Protein AF-A0A7L4NVI5-F1 (afdb_monomer_lite)

Structure (mmCIF, N/CA/C/O backbone):
data_AF-A0A7L4NVI5-F1
#
_entry.id   AF-A0A7L4NVI5-F1
#
loop_
_atom_site.group_PDB
_atom_site.id
_atom_site.type_symbol
_atom_site.label_atom_id
_atom_site.label_alt_id
_atom_site.label_comp_id
_atom_site.label_asym_id
_atom_site.label_entity_id
_atom_site.label_seq_id
_atom_site.pdbx_PDB_ins_code
_atom_site.Cartn_x
_atom_site.Cartn_y
_atom_site.Cartn_z
_atom_site.occupancy
_atom_site.B_iso_or_equiv
_atom_site.auth_seq_id
_atom_site.auth_comp_id
_atom_site.auth_asym_id
_atom_site.auth_atom_id
_atom_site.pdbx_PDB_model_num
ATOM 1 N N . MET A 1 1 ? -6.862 13.539 7.210 1.00 56.50 1 MET A N 1
ATOM 2 C CA . MET A 1 1 ? -7.710 12.681 6.342 1.00 56.50 1 MET A CA 1
ATOM 3 C C . MET A 1 1 ? -7.306 12.900 4.900 1.00 56.50 1 MET A C 1
ATOM 5 O O . MET A 1 1 ? -7.292 14.039 4.446 1.00 56.50 1 MET A O 1
ATOM 9 N N . VAL A 1 2 ? -6.971 11.821 4.200 1.00 61.34 2 VAL A N 1
ATOM 10 C CA . VAL A 1 2 ? -6.674 11.854 2.767 1.00 61.34 2 VAL A CA 1
ATOM 11 C C . VAL A 1 2 ? -7.973 12.204 2.020 1.00 61.34 2 VAL A C 1
ATOM 13 O O . VAL A 1 2 ? -9.015 11.624 2.316 1.00 61.34 2 VAL A O 1
ATOM 16 N N . GLY A 1 3 ? -7.955 13.210 1.137 1.00 66.94 3 GLY A N 1
ATOM 17 C CA . GLY A 1 3 ? -9.150 13.647 0.392 1.00 66.94 3 GLY A CA 1
ATOM 18 C C . GLY A 1 3 ? -9.696 12.571 -0.560 1.00 66.94 3 GLY A C 1
ATOM 19 O O . GLY A 1 3 ? -9.068 11.533 -0.734 1.00 66.94 3 GLY A O 1
ATOM 20 N N . GLU A 1 4 ? -10.831 12.830 -1.221 1.00 65.00 4 GLU A N 1
ATOM 21 C CA . GLU A 1 4 ? -11.518 11.861 -2.108 1.00 65.00 4 GLU A CA 1
ATOM 22 C C . GLU A 1 4 ? -10.635 11.289 -3.238 1.00 65.00 4 GLU A C 1
ATOM 24 O O . GLU A 1 4 ? -10.883 10.184 -3.712 1.00 65.00 4 GLU A O 1
ATOM 29 N N . GLU A 1 5 ? -9.586 12.012 -3.641 1.00 75.06 5 GLU A N 1
ATOM 30 C CA . GLU A 1 5 ? -8.602 11.587 -4.650 1.00 75.06 5 GLU A CA 1
ATOM 31 C C . GLU A 1 5 ? -7.211 11.279 -4.074 1.00 75.06 5 GLU A C 1
ATOM 33 O O . GLU A 1 5 ? -6.259 11.054 -4.822 1.00 75.06 5 GLU A O 1
ATOM 38 N N . GLY A 1 6 ? -7.033 11.341 -2.757 1.00 86.62 6 GLY A N 1
ATOM 39 C CA . GLY A 1 6 ? -5.709 11.160 -2.182 1.00 86.62 6 GLY A CA 1
ATOM 40 C C . GLY A 1 6 ? -5.332 9.683 -2.014 1.00 86.62 6 GLY A C 1
ATOM 41 O O . GLY A 1 6 ? -6.171 8.785 -2.063 1.00 86.62 6 GLY A O 1
ATOM 42 N N . ALA A 1 7 ? -4.044 9.436 -1.783 1.00 92.81 7 ALA A N 1
ATOM 43 C CA . ALA A 1 7 ? -3.492 8.104 -1.565 1.00 92.81 7 ALA A CA 1
ATOM 44 C C . ALA A 1 7 ? -2.700 8.045 -0.255 1.00 92.81 7 ALA A C 1
ATOM 46 O O . ALA A 1 7 ? -2.104 9.040 0.162 1.00 92.81 7 ALA A O 1
ATOM 47 N N . PHE A 1 8 ? -2.648 6.859 0.354 1.00 94.44 8 PHE A N 1
ATOM 48 C CA . PHE A 1 8 ? -1.653 6.575 1.382 1.00 94.44 8 PHE A CA 1
ATOM 49 C C . PHE A 1 8 ? -0.290 6.369 0.724 1.00 94.44 8 PHE A C 1
ATOM 51 O O . PHE A 1 8 ? -0.185 5.675 -0.290 1.00 94.44 8 PHE A O 1
ATOM 58 N N . VAL A 1 9 ? 0.756 6.954 1.300 1.00 94.38 9 VAL A N 1
ATOM 59 C CA . VAL A 1 9 ? 2.110 6.882 0.747 1.00 94.38 9 VAL A CA 1
ATOM 60 C C . VAL A 1 9 ? 2.975 6.011 1.647 1.00 94.38 9 VAL A C 1
ATOM 62 O O . VAL A 1 9 ? 3.286 6.385 2.777 1.00 94.38 9 VAL A O 1
ATOM 65 N N . LEU A 1 10 ? 3.370 4.847 1.132 1.00 95.19 10 LEU A N 1
ATOM 66 C CA . LEU A 1 10 ? 4.293 3.930 1.799 1.00 95.19 10 LEU A CA 1
ATOM 67 C C . LEU A 1 10 ? 5.716 4.190 1.294 1.00 95.19 10 LEU A C 1
ATOM 69 O O . LEU A 1 10 ? 5.991 4.041 0.102 1.00 95.19 10 LEU A O 1
ATOM 73 N N . GLY A 1 11 ? 6.608 4.607 2.192 1.00 95.06 11 GLY A N 1
ATOM 74 C CA . GLY A 1 11 ? 8.041 4.678 1.933 1.00 95.06 11 GLY A CA 1
ATOM 75 C C . GLY A 1 11 ? 8.711 3.309 2.064 1.00 95.06 11 GLY A C 1
ATOM 76 O O . GLY A 1 11 ? 8.067 2.296 2.326 1.00 95.06 11 GLY A O 1
ATOM 77 N N . TRP A 1 12 ? 10.032 3.282 1.880 1.00 94.50 12 TRP A N 1
ATOM 78 C CA . TRP A 1 12 ? 10.816 2.050 2.019 1.00 94.50 12 TRP A CA 1
ATOM 79 C C . TRP A 1 12 ? 10.889 1.552 3.465 1.00 94.50 12 TRP A C 1
ATOM 81 O O . TRP A 1 12 ? 10.777 0.350 3.696 1.00 94.50 12 TRP A O 1
ATOM 91 N N . ASP A 1 13 ? 11.060 2.468 4.419 1.00 94.19 13 ASP A N 1
ATOM 92 C CA . ASP A 1 13 ? 11.252 2.136 5.836 1.00 94.19 13 ASP A CA 1
ATOM 93 C C . ASP A 1 13 ? 10.017 2.445 6.699 1.00 94.19 13 ASP A C 1
ATOM 95 O O . ASP A 1 13 ? 9.782 1.776 7.711 1.00 94.19 13 ASP A O 1
ATOM 99 N N . GLU A 1 14 ? 9.213 3.428 6.284 1.00 93.62 14 GLU A N 1
ATOM 100 C CA . GLU A 1 14 ? 8.080 3.968 7.039 1.00 93.62 14 GLU A CA 1
ATOM 101 C C . GLU A 1 14 ? 6.964 4.513 6.136 1.00 93.62 14 GLU A C 1
ATOM 103 O O . GLU A 1 14 ? 7.171 4.818 4.957 1.00 93.62 14 GLU A O 1
ATOM 108 N N . VAL A 1 15 ? 5.764 4.641 6.698 1.00 94.44 15 VAL A N 1
ATOM 109 C CA . VAL A 1 15 ? 4.607 5.269 6.048 1.00 94.44 15 VAL A CA 1
ATOM 110 C C . VAL A 1 15 ? 4.730 6.792 6.145 1.00 94.44 15 VAL A C 1
ATOM 112 O O . VAL A 1 15 ? 4.900 7.329 7.230 1.00 94.44 15 VAL A O 1
ATOM 115 N N . LEU A 1 16 ? 4.597 7.499 5.019 1.00 93.12 16 LEU A N 1
ATOM 116 C CA . LEU A 1 16 ? 4.717 8.964 4.970 1.00 93.12 16 LEU A CA 1
ATOM 117 C C . LEU A 1 16 ? 3.396 9.684 5.289 1.00 93.12 16 LEU A C 1
ATOM 119 O O . LEU A 1 16 ? 3.407 10.819 5.750 1.00 93.12 16 LEU A O 1
ATOM 123 N N . THR A 1 17 ? 2.261 9.028 5.043 1.00 92.44 17 THR A N 1
ATOM 124 C CA . THR A 1 17 ? 0.913 9.467 5.463 1.00 92.44 17 THR A CA 1
ATOM 125 C C . THR A 1 17 ? 0.495 8.701 6.718 1.00 92.44 17 THR A C 1
ATOM 127 O O . THR A 1 17 ? -0.471 7.930 6.707 1.00 92.44 17 THR A O 1
ATOM 130 N N . GLU A 1 18 ? 1.342 8.771 7.742 1.00 90.69 18 GLU A N 1
ATOM 131 C CA . GLU A 1 18 ? 1.250 7.931 8.935 1.00 90.69 18 GLU A CA 1
ATOM 132 C C . GLU A 1 18 ? -0.052 8.160 9.698 1.00 90.69 18 GLU A C 1
ATOM 134 O O . GLU A 1 18 ? -0.786 7.207 9.950 1.00 90.69 18 GLU A O 1
ATOM 139 N N . GLU A 1 19 ? -0.343 9.416 10.038 1.00 87.56 19 GLU A N 1
ATOM 140 C CA . GLU A 1 19 ? -1.520 9.787 10.823 1.00 87.56 19 GLU A CA 1
ATOM 141 C C . GLU A 1 19 ? -2.796 9.301 10.131 1.00 87.56 19 GLU A C 1
ATOM 143 O O . GLU A 1 19 ? -3.645 8.641 10.739 1.00 87.56 19 GLU A O 1
ATOM 148 N N . GLU A 1 20 ? -2.912 9.545 8.824 1.00 90.31 20 GLU A N 1
ATOM 149 C CA . GLU A 1 20 ? -4.102 9.152 8.090 1.00 90.31 20 GLU A CA 1
ATOM 150 C C . GLU A 1 20 ? -4.254 7.638 7.978 1.00 90.31 20 GLU A C 1
ATOM 152 O O . GLU A 1 20 ? -5.378 7.138 8.097 1.00 90.31 20 GLU A O 1
ATOM 157 N N . LEU A 1 21 ? -3.163 6.899 7.752 1.00 92.38 21 LEU A N 1
ATOM 158 C CA . LEU A 1 21 ? -3.231 5.442 7.670 1.00 92.38 21 LEU A CA 1
ATOM 159 C C . LEU A 1 21 ? -3.544 4.828 9.040 1.00 92.38 21 LEU A C 1
ATOM 161 O O . LEU A 1 21 ? -4.389 3.936 9.116 1.00 92.38 21 LEU A O 1
ATOM 165 N N . SER A 1 22 ? -2.922 5.323 10.113 1.00 90.31 22 SER A N 1
ATOM 166 C CA . SER A 1 22 ? -3.166 4.877 11.490 1.00 90.31 22 SER A CA 1
ATOM 167 C C . SER A 1 22 ? -4.634 5.026 11.873 1.00 90.31 22 SER A C 1
ATOM 169 O O . SER A 1 22 ? -5.268 4.047 12.276 1.00 90.31 22 SER A O 1
ATOM 171 N N . VAL A 1 23 ? -5.209 6.216 11.672 1.00 89.94 23 VAL A N 1
ATOM 172 C CA . VAL A 1 23 ? -6.624 6.478 11.977 1.00 89.94 23 VAL A CA 1
ATOM 173 C C . VAL A 1 23 ? -7.536 5.611 11.111 1.00 89.94 23 VAL A C 1
ATOM 175 O O . VAL A 1 23 ? -8.481 5.010 11.621 1.00 89.94 23 VAL A O 1
ATOM 178 N N . THR A 1 24 ? -7.233 5.477 9.818 1.00 92.38 24 THR A N 1
ATOM 179 C CA . THR A 1 24 ? -8.032 4.651 8.900 1.00 92.38 24 THR A CA 1
ATOM 180 C C . THR A 1 24 ? -8.037 3.184 9.326 1.00 92.38 24 THR A C 1
ATOM 182 O O . THR A 1 24 ? -9.101 2.568 9.404 1.00 92.38 24 THR A O 1
ATOM 185 N N . LEU A 1 25 ? -6.870 2.619 9.648 1.00 93.12 25 LEU A N 1
ATOM 186 C CA . LEU A 1 25 ? -6.760 1.236 10.108 1.00 93.12 25 LEU A CA 1
ATOM 187 C C . LEU A 1 25 ? -7.444 1.032 11.461 1.00 93.12 25 LEU A C 1
ATOM 189 O O . LEU A 1 25 ? -8.103 0.007 11.626 1.00 93.12 25 LEU A O 1
ATOM 193 N N . LYS A 1 26 ? -7.313 1.980 12.401 1.00 90.56 26 LYS A N 1
ATOM 194 C CA . LYS A 1 26 ? -7.984 1.948 13.712 1.00 90.56 26 LYS A CA 1
ATOM 195 C C . LYS A 1 26 ? -9.499 1.896 13.527 1.00 90.56 26 LYS A C 1
ATOM 197 O O . LYS A 1 26 ? -10.123 0.928 13.946 1.00 90.56 26 LYS A O 1
ATOM 202 N N . VAL A 1 27 ? -10.064 2.876 12.826 1.00 91.75 27 VAL A N 1
ATOM 203 C CA . VAL A 1 27 ? -11.517 3.031 12.668 1.00 91.75 27 VAL A CA 1
ATOM 204 C C . VAL A 1 27 ? -12.143 1.890 11.865 1.00 91.75 27 VAL A C 1
ATOM 206 O O . VAL A 1 27 ? -13.152 1.332 12.284 1.00 91.75 27 VAL A O 1
ATOM 209 N N . LEU A 1 28 ? -11.553 1.497 10.730 1.00 94.19 28 LEU A N 1
ATOM 210 C CA . LEU A 1 28 ? -12.132 0.451 9.872 1.00 94.19 28 LEU A CA 1
ATOM 211 C C . LEU A 1 28 ? -12.002 -0.965 10.447 1.00 94.19 28 LEU A C 1
ATOM 213 O O . LEU A 1 28 ? -12.640 -1.888 9.943 1.00 94.19 28 LEU A O 1
ATOM 217 N N . SER A 1 29 ? -11.168 -1.145 11.472 1.00 92.50 29 SER A N 1
ATOM 218 C CA . SER A 1 29 ? -10.937 -2.444 12.109 1.00 92.50 29 SER A CA 1
ATOM 219 C C . SER A 1 29 ? -11.692 -2.635 13.426 1.00 92.50 29 SER A C 1
ATOM 221 O O . SER A 1 29 ? -11.606 -3.725 13.994 1.00 92.50 29 SER A O 1
ATOM 223 N N . MET A 1 30 ? -12.388 -1.607 13.919 1.00 93.00 30 MET A N 1
ATOM 224 C CA . MET A 1 30 ? -13.211 -1.672 15.131 1.00 93.00 30 MET A CA 1
ATOM 225 C C . MET A 1 30 ? -14.428 -2.583 14.945 1.00 93.00 30 MET A C 1
ATOM 227 O O . MET A 1 30 ? -14.955 -2.728 13.836 1.00 93.00 30 MET A O 1
ATOM 231 N N . SER A 1 31 ? -14.919 -3.161 16.043 1.00 94.00 31 SER A N 1
ATOM 232 C CA . SER A 1 31 ? -16.280 -3.703 16.062 1.00 94.00 31 SER A CA 1
ATOM 233 C C . SER A 1 31 ? -17.321 -2.584 15.950 1.00 94.00 31 SER A C 1
ATOM 235 O O . SER A 1 31 ? -17.029 -1.401 16.129 1.00 94.00 31 SER A O 1
ATOM 237 N N . GLU A 1 32 ? -18.570 -2.953 15.665 1.00 94.81 32 GLU A N 1
ATOM 238 C CA . GLU A 1 32 ? -19.666 -1.982 15.632 1.00 94.81 32 GLU A CA 1
ATOM 239 C C . GLU A 1 32 ? -19.854 -1.296 16.997 1.00 94.81 32 GLU A C 1
ATOM 241 O O . GLU A 1 32 ? -20.145 -0.102 17.056 1.00 94.81 32 GLU A O 1
ATOM 246 N N . GLU A 1 33 ? -19.677 -2.036 18.092 1.00 94.38 33 GLU A N 1
ATOM 247 C CA . GLU A 1 33 ? -19.750 -1.524 19.462 1.00 94.38 33 GLU A CA 1
ATOM 248 C C . GLU A 1 33 ? -18.590 -0.573 19.771 1.00 94.38 33 GLU A C 1
ATOM 250 O O . GLU A 1 33 ? -18.841 0.551 20.199 1.00 94.38 33 GLU A O 1
ATOM 255 N N . GLU A 1 34 ? -17.348 -0.978 19.478 1.00 91.50 34 GLU A N 1
ATOM 256 C CA . GLU A 1 34 ? -16.157 -0.133 19.659 1.00 91.50 34 GLU A CA 1
ATOM 257 C C . GLU A 1 34 ? -16.278 1.170 18.859 1.00 91.50 34 GLU A C 1
ATOM 259 O O . GLU A 1 34 ? -15.983 2.251 19.366 1.00 91.50 34 GLU A O 1
ATOM 264 N N . PHE A 1 35 ? -16.771 1.093 17.620 1.00 92.12 35 PHE A N 1
ATOM 265 C CA . PHE A 1 35 ? -16.973 2.273 16.788 1.00 92.12 35 PHE A CA 1
ATOM 266 C C . PHE A 1 35 ? -18.082 3.194 17.324 1.00 92.12 35 PHE A C 1
ATOM 268 O O . PHE A 1 35 ? -17.950 4.416 17.247 1.00 92.12 35 PHE A O 1
ATOM 275 N N . LYS A 1 36 ? -19.169 2.643 17.886 1.00 91.94 36 LYS A N 1
ATOM 276 C CA . LYS A 1 36 ? -20.222 3.445 18.539 1.00 91.94 36 LYS A CA 1
ATOM 277 C C . LYS A 1 36 ? -19.677 4.197 19.748 1.00 91.94 36 LYS A C 1
ATOM 279 O O . LYS A 1 36 ? -19.893 5.402 19.834 1.00 91.94 36 LYS A O 1
ATOM 284 N N . GLU A 1 37 ? -18.936 3.517 20.621 1.00 90.56 37 GLU A N 1
ATOM 285 C CA . GLU A 1 37 ? -18.290 4.144 21.781 1.00 90.56 37 GLU A CA 1
ATOM 286 C C . GLU A 1 37 ? -17.304 5.234 21.340 1.00 90.56 37 GLU A C 1
ATOM 288 O O . GLU A 1 37 ? -17.357 6.356 21.843 1.00 90.56 37 GLU A O 1
ATOM 293 N N . TYR A 1 38 ? -16.483 4.949 20.325 1.00 86.81 38 TYR A N 1
ATOM 294 C CA . TYR A 1 38 ? -15.549 5.914 19.741 1.00 86.81 38 TYR A CA 1
ATOM 295 C C . TYR A 1 38 ? -16.260 7.167 19.199 1.00 86.81 38 TYR A C 1
ATOM 297 O O . TYR A 1 38 ? -15.791 8.287 19.386 1.00 86.81 38 TYR A O 1
ATOM 305 N N . LYS A 1 39 ? -17.430 7.009 18.566 1.00 87.12 39 LYS A N 1
ATOM 306 C CA . LYS A 1 39 ? -18.255 8.130 18.080 1.00 87.12 39 LYS A CA 1
ATOM 307 C C . LYS A 1 39 ? -18.945 8.918 19.192 1.00 87.12 39 LYS A C 1
ATOM 309 O O . LYS A 1 39 ? -19.192 10.106 19.004 1.00 87.12 39 LYS A O 1
ATOM 314 N N . GLU A 1 40 ? -19.294 8.289 20.310 1.00 86.38 40 GLU A N 1
ATOM 315 C CA . GLU A 1 40 ? -19.874 8.973 21.476 1.00 86.38 40 GLU A CA 1
ATOM 316 C C . GLU A 1 40 ? -18.824 9.789 22.247 1.00 86.38 40 GLU A C 1
ATOM 318 O O . GLU A 1 40 ? -19.161 10.789 22.883 1.00 86.38 40 GLU A O 1
ATOM 323 N N . GLN A 1 41 ? -17.552 9.399 22.135 1.00 78.25 41 GLN A N 1
ATOM 324 C CA . GLN A 1 41 ? -16.384 10.094 22.687 1.00 78.25 41 GLN A CA 1
ATOM 325 C C . GLN A 1 41 ? -15.796 11.159 21.735 1.00 78.25 41 GLN A C 1
ATOM 327 O O . GLN A 1 41 ? -14.757 11.746 22.029 1.00 78.25 41 GLN A O 1
ATOM 332 N N . ASP A 1 42 ? -16.460 11.454 20.612 1.00 67.56 42 ASP A N 1
ATOM 333 C CA . ASP A 1 42 ? -16.033 12.448 19.615 1.00 67.56 42 ASP A CA 1
ATOM 334 C C . ASP A 1 42 ? -15.956 13.858 20.247 1.00 67.56 42 ASP A C 1
ATOM 336 O O . ASP A 1 42 ? -16.979 14.490 20.525 1.00 67.56 42 ASP A O 1
ATOM 340 N N . GLY A 1 43 ? -14.733 14.325 20.535 1.00 61.75 43 GLY A N 1
ATOM 341 C CA . GLY A 1 43 ? -14.445 15.594 21.223 1.00 61.75 43 GLY A CA 1
ATOM 342 C C . GLY A 1 43 ? -13.801 15.477 22.613 1.00 61.75 43 GLY A C 1
ATOM 343 O O . GLY A 1 43 ? -13.580 16.508 23.250 1.00 61.75 43 GLY A O 1
ATOM 344 N N . TRP A 1 44 ? -13.502 14.266 23.090 1.00 61.97 44 TRP A N 1
ATOM 345 C CA . TRP A 1 44 ? -12.662 14.044 24.271 1.00 61.97 44 TRP A CA 1
ATOM 346 C C . TRP A 1 44 ? -11.192 14.026 23.828 1.00 61.97 44 TRP A C 1
ATOM 348 O O . TRP A 1 44 ? -10.855 13.328 22.873 1.00 61.97 44 TRP A O 1
ATOM 358 N N . GLU A 1 45 ? -10.329 14.819 24.473 1.00 52.88 45 GLU A N 1
ATOM 359 C CA . GLU A 1 45 ? -8.877 14.674 24.304 1.00 52.88 45 GLU A CA 1
ATOM 360 C C . GLU A 1 45 ? -8.511 13.267 24.792 1.00 52.88 45 GLU A C 1
ATOM 362 O O . GLU A 1 45 ? -8.884 12.873 25.900 1.00 52.88 45 GLU A O 1
ATOM 367 N N . ASP A 1 46 ? -7.891 12.471 23.920 1.00 53.16 46 ASP A N 1
ATOM 368 C CA . ASP A 1 46 ? -7.480 11.106 24.228 1.00 53.16 46 ASP A CA 1
ATOM 369 C C . ASP A 1 46 ? -6.316 11.178 25.230 1.00 53.16 46 ASP A C 1
ATOM 371 O O . ASP A 1 46 ? -5.150 11.173 24.858 1.00 53.16 46 ASP A O 1
ATOM 375 N N . ASP A 1 47 ? -6.634 11.288 26.523 1.00 47.44 47 ASP A N 1
ATOM 376 C CA . ASP A 1 47 ? -5.668 11.254 27.635 1.00 47.44 47 ASP A CA 1
ATOM 377 C C . ASP A 1 47 ? -4.981 9.873 27.767 1.00 47.44 47 ASP A C 1
ATOM 379 O O . ASP A 1 47 ? -4.217 9.632 28.709 1.00 47.44 47 ASP A O 1
ATOM 383 N N . SER A 1 48 ? -5.247 8.924 26.857 1.00 52.22 48 SER A N 1
ATOM 384 C CA . SER A 1 48 ? -4.470 7.694 26.781 1.00 52.22 48 SER A CA 1
ATOM 385 C C . SER A 1 48 ? -3.128 7.975 26.097 1.00 52.22 48 SER A C 1
ATOM 387 O O . SER A 1 48 ? -2.958 7.874 24.886 1.00 52.22 48 SER A O 1
ATOM 389 N N . GLU A 1 49 ? -2.130 8.294 26.922 1.00 44.66 49 GLU A N 1
ATOM 390 C CA . GLU A 1 49 ? -0.714 8.471 26.559 1.00 44.66 49 GLU A CA 1
ATOM 391 C C . GLU A 1 49 ? -0.045 7.219 25.917 1.00 44.66 49 GLU A C 1
ATOM 393 O O . GLU A 1 49 ? 1.179 7.087 25.936 1.00 44.66 49 GLU A O 1
ATOM 398 N N . GLU A 1 50 ? -0.801 6.264 25.361 1.00 46.50 50 GLU A N 1
ATOM 399 C CA . GLU A 1 50 ? -0.283 5.000 24.816 1.00 46.50 50 GLU A CA 1
ATOM 400 C C . GLU A 1 50 ? -0.340 4.877 23.279 1.00 46.50 50 GLU A C 1
ATOM 402 O O . GLU A 1 50 ? 0.319 3.986 22.740 1.00 46.50 50 GLU A O 1
ATOM 407 N N . GLU A 1 51 ? -1.038 5.756 22.543 1.00 51.50 51 GLU A N 1
ATOM 408 C CA . GLU A 1 51 ? -1.144 5.656 21.067 1.00 51.50 51 GLU A CA 1
ATOM 409 C C . GLU A 1 51 ? -0.576 6.849 20.268 1.00 51.50 51 GLU A C 1
ATOM 411 O O . GLU A 1 51 ? -0.647 6.842 19.039 1.00 51.50 51 GLU A O 1
ATOM 416 N N . GLU A 1 52 ? 0.062 7.838 20.901 1.00 47.44 52 GLU A N 1
ATOM 417 C CA . GLU A 1 52 ? 0.655 8.979 20.187 1.00 47.44 52 GLU A CA 1
ATOM 418 C C . GLU A 1 52 ? 2.179 8.831 20.001 1.00 47.44 52 GLU A C 1
ATOM 420 O O . GLU A 1 52 ? 2.948 8.838 20.960 1.00 47.44 52 GLU A O 1
ATOM 425 N N . ASN A 1 53 ? 2.625 8.791 18.736 1.00 51.81 53 ASN A N 1
ATOM 426 C CA . ASN A 1 53 ? 4.018 8.920 18.253 1.00 51.81 53 ASN A CA 1
ATOM 427 C C . ASN A 1 53 ? 4.857 7.647 18.037 1.00 51.81 53 ASN A C 1
ATOM 429 O O . ASN A 1 53 ? 6.088 7.722 18.034 1.00 51.81 53 ASN A O 1
ATOM 433 N N . SER A 1 54 ? 4.255 6.480 17.802 1.00 62.75 54 SER A N 1
ATOM 434 C CA . SER A 1 54 ? 5.029 5.362 17.240 1.00 62.75 54 SER A CA 1
ATOM 435 C C . SER A 1 54 ? 4.980 5.388 15.720 1.00 62.75 54 SER A C 1
ATOM 437 O O . SER A 1 54 ? 3.996 4.931 15.145 1.00 62.75 54 SER A O 1
ATOM 439 N N . THR A 1 55 ? 6.077 5.841 15.102 1.00 80.19 55 THR A N 1
ATOM 440 C CA . THR A 1 55 ? 6.266 5.836 13.648 1.00 80.19 55 THR A CA 1
ATOM 441 C C . THR A 1 55 ? 5.785 4.523 13.031 1.00 80.19 55 THR A C 1
ATOM 443 O O . THR A 1 55 ? 6.224 3.443 13.462 1.00 80.19 55 THR A O 1
ATOM 446 N N . LEU A 1 56 ? 4.930 4.590 12.002 1.00 89.19 56 LEU A N 1
ATOM 447 C CA . LEU A 1 56 ? 4.473 3.423 11.229 1.00 89.19 56 LEU A CA 1
ATOM 448 C C . LEU A 1 56 ? 5.602 2.881 10.332 1.00 89.19 56 LEU A C 1
ATOM 450 O O . LEU A 1 56 ? 5.540 2.885 9.103 1.00 89.19 56 LEU A O 1
ATOM 454 N N . SER A 1 57 ? 6.652 2.389 10.978 1.00 93.38 57 SER A N 1
ATOM 455 C CA . SER A 1 57 ? 7.780 1.683 10.379 1.00 93.38 57 SER A CA 1
ATOM 456 C C . SER A 1 57 ? 7.406 0.258 9.972 1.00 93.38 57 SER A C 1
ATOM 458 O O . SER A 1 57 ? 6.450 -0.325 10.490 1.00 93.38 57 SER A O 1
ATOM 460 N N . ASN A 1 58 ? 8.224 -0.371 9.129 1.00 91.62 58 ASN A N 1
ATOM 461 C CA . ASN A 1 58 ? 8.085 -1.793 8.783 1.00 91.62 58 ASN A CA 1
ATOM 462 C C . ASN A 1 58 ? 7.983 -2.713 10.018 1.00 91.62 58 ASN A C 1
ATOM 464 O O . ASN A 1 58 ? 7.219 -3.684 10.029 1.00 91.62 58 ASN A O 1
ATOM 468 N N . GLU A 1 59 ? 8.722 -2.397 11.084 1.00 92.56 59 GLU A N 1
ATOM 469 C CA . GLU A 1 59 ? 8.675 -3.153 12.335 1.00 92.56 59 GLU A CA 1
ATOM 470 C C . GLU A 1 59 ? 7.335 -2.959 13.062 1.00 92.56 59 GLU A C 1
ATOM 472 O O . GLU A 1 59 ? 6.730 -3.934 13.516 1.00 92.56 59 GLU A O 1
ATOM 477 N N . ALA A 1 60 ? 6.827 -1.725 13.120 1.00 91.44 60 ALA A N 1
ATOM 478 C CA . ALA A 1 60 ? 5.520 -1.421 13.699 1.00 91.44 60 ALA A CA 1
ATOM 479 C C . ALA A 1 60 ? 4.377 -2.082 12.908 1.00 91.44 60 ALA A C 1
ATOM 481 O O . ALA A 1 60 ? 3.501 -2.713 13.505 1.00 91.44 60 ALA A O 1
ATOM 482 N N . LEU A 1 61 ? 4.438 -2.055 11.571 1.00 91.69 61 LEU A N 1
ATOM 483 C CA . LEU A 1 61 ? 3.479 -2.732 10.690 1.00 91.69 61 LEU A CA 1
ATOM 484 C C . LEU A 1 61 ? 3.404 -4.242 10.975 1.00 91.69 61 LEU A C 1
ATOM 486 O O . LEU A 1 61 ? 2.324 -4.842 10.983 1.00 91.69 61 LEU A O 1
ATOM 490 N N . SER A 1 62 ? 4.541 -4.867 11.295 1.00 90.38 62 SER A N 1
ATOM 491 C CA . SER A 1 62 ? 4.590 -6.287 11.664 1.00 90.38 62 SER A CA 1
ATOM 492 C C . SER A 1 62 ? 3.857 -6.605 12.977 1.00 90.38 62 SER A C 1
ATOM 494 O O . SER A 1 62 ? 3.403 -7.739 13.163 1.00 90.38 62 SER A O 1
ATOM 496 N N . ARG A 1 63 ? 3.675 -5.618 13.863 1.00 92.44 63 ARG A N 1
ATOM 497 C CA . ARG A 1 63 ? 3.001 -5.758 15.165 1.00 92.44 63 ARG A CA 1
ATOM 498 C C . ARG A 1 63 ? 1.526 -5.360 15.157 1.00 92.44 63 ARG A C 1
ATOM 500 O O . ARG A 1 63 ? 0.866 -5.515 16.181 1.00 92.44 63 ARG A O 1
ATOM 507 N N . LEU A 1 64 ? 0.991 -4.900 14.023 1.00 90.69 64 LEU A N 1
ATOM 508 C CA . LEU A 1 64 ? -0.425 -4.549 13.903 1.00 90.69 64 LEU A CA 1
ATOM 509 C C . LEU A 1 64 ? -1.342 -5.702 14.330 1.00 90.69 64 LEU A C 1
ATOM 511 O O . LEU A 1 64 ? -1.083 -6.874 14.019 1.00 90.69 64 LEU A O 1
ATOM 515 N N . LYS A 1 65 ? -2.458 -5.342 14.979 1.00 92.31 65 LYS A N 1
ATOM 516 C CA . LYS A 1 65 ? -3.552 -6.265 15.310 1.00 92.31 65 LYS A CA 1
ATOM 517 C C . LYS A 1 65 ? -4.022 -6.987 14.042 1.00 92.31 65 LYS A C 1
ATOM 519 O O . LYS A 1 65 ? -4.017 -6.417 12.950 1.00 92.31 65 LYS A O 1
ATOM 524 N N . THR A 1 66 ? -4.452 -8.241 14.186 1.00 94.81 66 THR A N 1
ATOM 525 C CA . THR A 1 66 ? -4.836 -9.103 13.053 1.00 94.81 66 THR A CA 1
ATOM 526 C C . THR A 1 66 ? -5.848 -8.458 12.095 1.00 94.81 66 THR A C 1
ATOM 528 O O . THR A 1 66 ? -5.609 -8.547 10.890 1.00 94.81 66 THR A O 1
ATOM 531 N N . PRO A 1 67 ? -6.922 -7.782 12.560 1.00 93.69 67 PRO A N 1
ATOM 532 C CA . PRO A 1 67 ? -7.866 -7.116 11.660 1.00 93.69 67 PRO A CA 1
ATOM 533 C C . PRO A 1 67 ? -7.210 -6.001 10.830 1.00 93.69 67 PRO A C 1
ATOM 535 O O . PRO A 1 67 ? -7.311 -6.025 9.605 1.00 93.69 67 PRO A O 1
ATOM 538 N N . CYS A 1 68 ? -6.429 -5.117 11.465 1.00 93.81 68 CYS A N 1
ATOM 539 C CA . CYS A 1 68 ? -5.703 -4.040 10.784 1.00 93.81 68 CYS A CA 1
ATOM 540 C C . CYS A 1 68 ? -4.699 -4.589 9.763 1.00 93.81 68 CYS A C 1
ATOM 542 O O . CYS A 1 68 ? -4.625 -4.122 8.628 1.00 93.81 68 CYS A O 1
ATOM 544 N N . LYS A 1 69 ? -3.936 -5.620 10.151 1.00 94.88 69 LYS A N 1
ATOM 545 C CA . LYS A 1 69 ? -2.949 -6.259 9.274 1.00 94.88 69 LYS A CA 1
ATOM 546 C C . LYS A 1 69 ? -3.611 -6.915 8.065 1.00 94.88 69 LYS A C 1
ATOM 548 O O . LYS A 1 69 ? -3.087 -6.809 6.961 1.00 94.88 69 LYS A O 1
ATOM 553 N N . LYS A 1 70 ? -4.754 -7.577 8.265 1.00 96.00 70 LYS A N 1
ATOM 554 C CA . LYS A 1 70 ? -5.525 -8.186 7.179 1.00 96.00 70 LYS A CA 1
ATOM 555 C C . LYS A 1 70 ? -6.068 -7.125 6.222 1.00 96.00 70 LYS A C 1
ATOM 557 O O . LYS A 1 70 ? -5.899 -7.278 5.019 1.00 96.00 70 LYS A O 1
ATOM 562 N N . LEU A 1 71 ? -6.652 -6.049 6.749 1.00 96.50 71 LEU A N 1
ATOM 563 C CA . LEU A 1 71 ? -7.156 -4.934 5.947 1.00 96.50 71 LEU A CA 1
ATOM 564 C C . LEU A 1 71 ? -6.047 -4.304 5.093 1.00 96.50 71 LEU A C 1
ATOM 566 O O . LEU A 1 71 ? -6.224 -4.128 3.888 1.00 96.50 71 LEU A O 1
ATOM 570 N N . LEU A 1 72 ? -4.890 -4.019 5.698 1.00 96.44 72 LEU A N 1
ATOM 571 C CA . LEU A 1 72 ? -3.738 -3.472 4.984 1.00 96.44 72 LEU A CA 1
ATOM 572 C C . LEU A 1 72 ? -3.230 -4.441 3.908 1.00 96.44 72 LEU A C 1
ATOM 574 O O . LEU A 1 72 ? -3.030 -4.037 2.767 1.00 96.44 72 LEU A O 1
ATOM 578 N N . HIS A 1 73 ?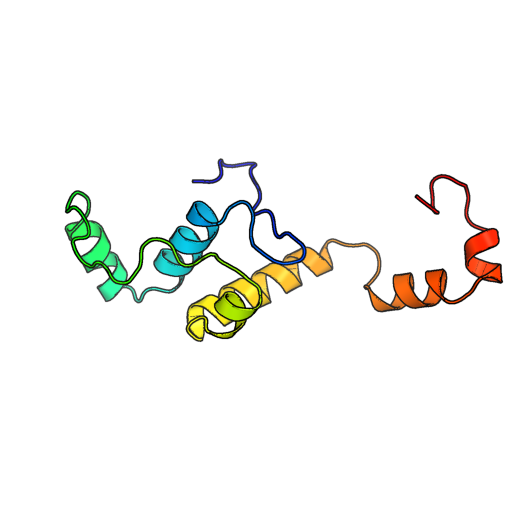 -3.063 -5.720 4.251 1.00 97.19 73 HIS A N 1
ATOM 579 C CA . HIS A 1 73 ? -2.611 -6.752 3.317 1.00 97.19 73 HIS A CA 1
ATOM 580 C C . HIS A 1 73 ? -3.538 -6.881 2.103 1.00 97.19 73 HIS A C 1
ATOM 582 O O . HIS A 1 73 ? -3.072 -6.837 0.965 1.00 97.19 73 HIS A O 1
ATOM 588 N N . ASP A 1 74 ? -4.845 -7.004 2.335 1.00 98.00 74 ASP A N 1
ATOM 589 C CA . ASP A 1 74 ? -5.829 -7.169 1.264 1.00 98.00 74 ASP A CA 1
ATOM 590 C C . ASP A 1 74 ? -5.893 -5.901 0.382 1.00 98.00 74 ASP A C 1
ATOM 592 O O . ASP A 1 74 ? -5.996 -6.001 -0.839 1.00 98.00 74 ASP A O 1
ATOM 596 N N . SER A 1 75 ? -5.715 -4.710 0.968 1.00 96.94 75 SER A N 1
ATOM 597 C CA . SER A 1 75 ? -5.626 -3.444 0.219 1.00 96.94 75 SER A CA 1
ATOM 598 C C . SER A 1 75 ? -4.363 -3.356 -0.649 1.00 96.94 75 SER A C 1
ATOM 600 O O . SER A 1 75 ? -4.415 -2.887 -1.790 1.00 96.94 75 SER A O 1
ATOM 602 N N . VAL A 1 76 ? -3.221 -3.834 -0.141 1.00 96.81 76 VAL A N 1
ATOM 603 C CA . VAL A 1 76 ? -1.964 -3.906 -0.904 1.00 96.81 76 VAL A CA 1
ATOM 604 C C . VAL A 1 76 ? -2.094 -4.890 -2.064 1.00 96.81 76 VAL A C 1
ATOM 606 O O . VAL A 1 76 ? -1.652 -4.568 -3.164 1.00 96.81 76 VAL A O 1
ATOM 609 N N . LEU A 1 77 ? -2.742 -6.043 -1.867 1.00 97.81 77 LEU A N 1
ATOM 610 C CA . LEU A 1 77 ? -3.007 -6.990 -2.956 1.00 97.81 77 LEU A CA 1
ATOM 611 C C . LEU A 1 77 ? -3.829 -6.351 -4.080 1.00 97.81 77 LEU A C 1
ATOM 613 O O . LEU A 1 77 ? -3.400 -6.390 -5.230 1.00 97.81 77 LEU A O 1
ATOM 617 N N . LEU A 1 78 ? -4.939 -5.686 -3.747 1.00 97.44 78 LEU A N 1
ATOM 618 C CA . LEU A 1 78 ? -5.755 -4.962 -4.731 1.00 97.44 78 LEU A CA 1
ATOM 619 C C . LEU A 1 78 ? -4.952 -3.875 -5.464 1.00 97.44 78 LEU A C 1
ATOM 621 O O . LEU A 1 78 ? -5.135 -3.655 -6.660 1.00 97.44 78 LEU A O 1
ATOM 625 N N . THR A 1 79 ? -4.034 -3.207 -4.763 1.00 96.75 79 THR A N 1
ATOM 626 C CA . THR A 1 79 ? -3.149 -2.205 -5.373 1.00 96.75 79 THR A CA 1
ATOM 627 C C . THR A 1 79 ? -2.160 -2.852 -6.345 1.00 96.75 79 THR A C 1
ATOM 629 O O . THR A 1 79 ? -1.969 -2.347 -7.451 1.00 96.75 79 THR A O 1
ATOM 632 N N . LEU A 1 80 ? -1.554 -3.984 -5.975 1.00 97.25 80 LEU A N 1
ATOM 633 C CA . LEU A 1 80 ? -0.617 -4.720 -6.830 1.00 97.25 80 LEU A CA 1
ATOM 634 C C . LEU A 1 80 ? -1.297 -5.292 -8.083 1.00 97.25 80 LEU A C 1
ATOM 636 O O . LEU A 1 80 ? -0.688 -5.300 -9.148 1.00 97.25 80 LEU A O 1
ATOM 640 N N . GLU A 1 81 ? -2.569 -5.684 -7.996 1.00 97.00 81 GLU A N 1
ATOM 641 C CA . GLU A 1 81 ? -3.368 -6.141 -9.146 1.00 97.00 81 GLU A CA 1
ATOM 642 C C . GLU A 1 81 ? -3.585 -5.058 -10.219 1.00 97.00 81 GLU A C 1
ATOM 644 O O . GLU A 1 81 ? -3.914 -5.379 -11.361 1.00 97.00 81 GLU A O 1
ATOM 649 N N . SER A 1 82 ? -3.382 -3.776 -9.890 1.00 96.62 82 SER A N 1
ATOM 650 C CA . SER A 1 82 ? -3.481 -2.681 -10.865 1.00 96.62 82 SER A CA 1
ATOM 651 C C . SER A 1 82 ? -2.274 -2.579 -11.811 1.00 96.62 82 SER A C 1
ATOM 653 O O . SER A 1 82 ? -2.357 -1.921 -12.855 1.00 96.62 82 SER A O 1
ATOM 655 N N . TYR A 1 83 ? -1.158 -3.237 -11.478 1.00 97.12 83 TYR A N 1
ATOM 656 C CA . TYR A 1 83 ? 0.043 -3.269 -12.309 1.00 97.12 83 TYR A CA 1
ATOM 657 C C . TYR A 1 83 ? -0.103 -4.285 -13.448 1.00 97.12 83 TYR A C 1
ATOM 659 O O . TYR A 1 83 ? -0.800 -5.291 -13.349 1.00 97.12 83 TYR A O 1
ATOM 667 N N . ARG A 1 84 ? 0.566 -4.019 -14.577 1.00 96.75 84 ARG A N 1
ATOM 668 C CA . ARG A 1 84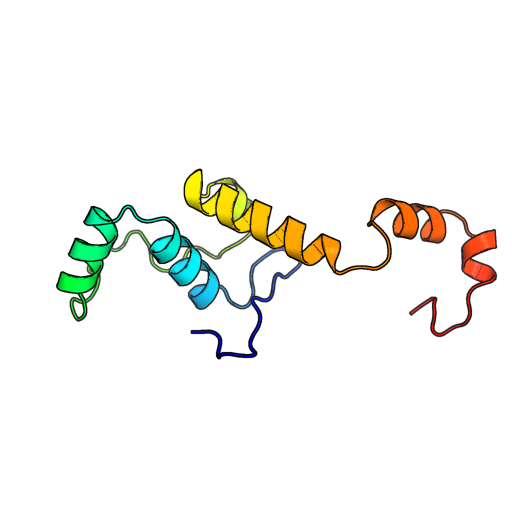 ? 0.501 -4.890 -15.768 1.00 96.75 84 ARG A CA 1
ATOM 669 C C . ARG A 1 84 ? 1.284 -6.195 -15.616 1.00 96.75 84 ARG A C 1
ATOM 671 O O . ARG A 1 84 ? 0.985 -7.158 -16.319 1.00 96.75 84 ARG A O 1
ATOM 678 N N . SER A 1 85 ? 2.300 -6.191 -14.767 1.00 96.06 85 SER A N 1
ATOM 679 C CA . SER A 1 85 ? 3.186 -7.310 -14.463 1.00 96.06 85 SER A CA 1
ATOM 680 C C . SER A 1 85 ? 3.302 -7.456 -12.951 1.00 96.06 85 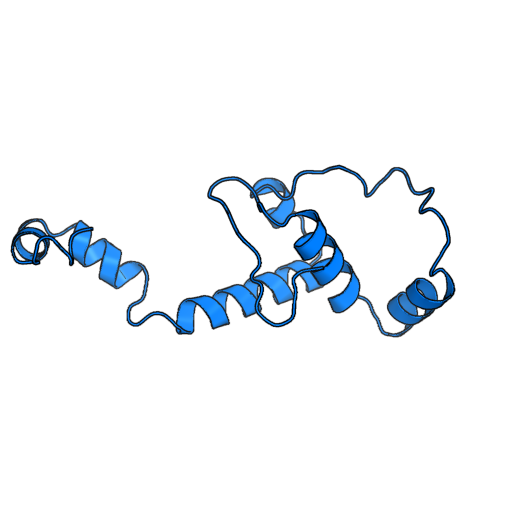SER A C 1
ATOM 682 O O . SER A 1 85 ? 3.064 -6.508 -12.203 1.00 96.06 85 SER A O 1
ATOM 684 N N . ASP A 1 86 ? 3.651 -8.660 -12.503 1.00 97.44 86 ASP A N 1
ATOM 685 C CA . ASP A 1 86 ? 4.047 -8.872 -11.119 1.00 97.44 86 ASP A CA 1
ATOM 686 C C . ASP A 1 86 ? 5.518 -8.480 -10.901 1.00 97.44 86 ASP A C 1
ATOM 688 O O . ASP A 1 86 ? 6.309 -8.329 -11.836 1.00 97.44 86 ASP A O 1
ATOM 692 N N . LEU A 1 87 ? 5.902 -8.356 -9.628 1.00 96.81 87 LEU A N 1
ATOM 693 C CA . LEU A 1 87 ? 7.272 -8.020 -9.244 1.00 96.81 87 LEU A CA 1
ATOM 694 C C . LEU A 1 87 ? 8.295 -9.034 -9.780 1.00 96.81 87 LEU A C 1
ATOM 696 O O . LEU A 1 87 ? 9.449 -8.682 -10.025 1.00 96.81 87 LEU A O 1
ATOM 700 N N . LYS A 1 88 ? 7.900 -10.301 -9.947 1.00 97.44 88 LYS A N 1
ATOM 701 C CA . LYS A 1 88 ? 8.814 -11.362 -10.368 1.00 97.44 88 LYS A CA 1
ATOM 702 C C . LYS A 1 88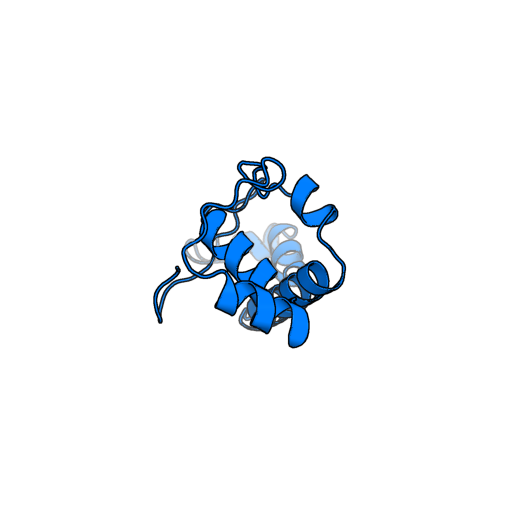 ? 9.200 -11.202 -11.837 1.00 97.44 88 LYS A C 1
ATOM 704 O O . LYS A 1 88 ? 10.382 -11.314 -12.156 1.00 97.44 88 LYS A O 1
ATOM 709 N N . ALA A 1 89 ? 8.242 -10.893 -12.702 1.00 96.62 89 ALA A N 1
ATOM 710 C CA . ALA A 1 89 ? 8.480 -10.618 -14.112 1.00 96.62 89 ALA A CA 1
ATOM 711 C C . ALA A 1 89 ? 9.443 -9.434 -14.299 1.00 96.62 89 ALA A C 1
ATOM 713 O O . ALA A 1 89 ? 10.402 -9.537 -15.069 1.00 96.62 89 ALA A O 1
ATOM 714 N N . ASP A 1 90 ? 9.245 -8.354 -13.541 1.00 95.94 90 ASP A N 1
ATOM 715 C CA . ASP A 1 90 ? 10.118 -7.179 -13.597 1.00 95.94 90 ASP A CA 1
ATOM 716 C C . ASP A 1 90 ? 11.526 -7.503 -13.061 1.00 95.94 90 ASP A C 1
ATOM 718 O O . ASP A 1 90 ? 12.533 -7.139 -13.673 1.00 95.94 90 ASP A O 1
ATOM 722 N N . GLN A 1 91 ? 11.630 -8.268 -11.968 1.00 96.81 91 GLN A N 1
ATOM 723 C CA . GLN A 1 91 ? 12.917 -8.744 -11.442 1.00 96.81 91 GLN A CA 1
ATOM 724 C C . GLN A 1 91 ? 13.66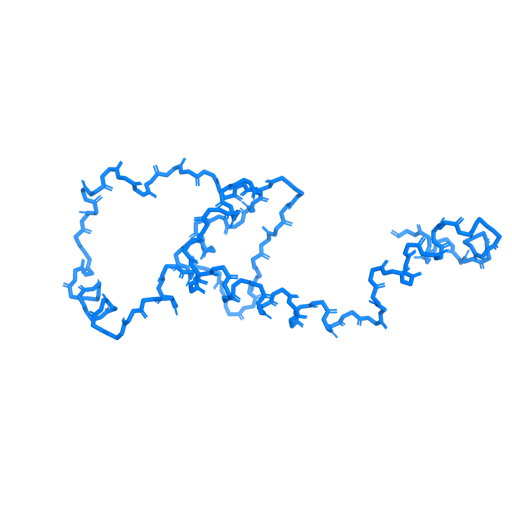7 -9.647 -12.430 1.00 96.81 91 GLN A C 1
ATOM 726 O O . GLN A 1 91 ? 14.892 -9.545 -12.548 1.00 96.81 91 GLN A O 1
ATOM 731 N N . ASP A 1 92 ? 12.963 -10.529 -13.138 1.00 97.00 92 ASP A N 1
ATOM 732 C CA . ASP A 1 92 ? 13.559 -11.427 -14.130 1.00 97.00 92 ASP A CA 1
ATOM 733 C C . ASP A 1 92 ? 14.062 -10.649 -15.355 1.00 97.00 92 ASP A C 1
ATOM 735 O O . ASP A 1 92 ? 15.152 -10.937 -15.864 1.00 97.00 92 ASP A O 1
ATOM 739 N N . LEU A 1 93 ? 13.328 -9.615 -15.781 1.00 95.94 93 LEU A N 1
ATOM 740 C CA . LEU A 1 93 ? 13.760 -8.689 -16.829 1.00 95.94 93 LEU A CA 1
ATOM 741 C C . LEU A 1 93 ? 15.024 -7.924 -16.418 1.00 95.94 93 LEU A C 1
ATOM 743 O O . LEU A 1 93 ? 15.984 -7.884 -17.186 1.00 95.94 93 LEU A O 1
ATOM 747 N N . LEU A 1 94 ? 15.056 -7.377 -15.198 1.00 95.56 94 LEU A N 1
ATOM 748 C CA . LEU A 1 94 ? 16.212 -6.650 -14.655 1.00 95.56 94 LEU A CA 1
ATOM 749 C C . LEU A 1 94 ? 17.445 -7.546 -14.473 1.00 95.56 94 LEU A C 1
ATOM 751 O O . LEU A 1 94 ? 18.578 -7.104 -14.669 1.00 95.56 94 LEU A O 1
ATOM 755 N N . SER A 1 95 ? 17.239 -8.815 -14.120 1.00 96.44 95 SER A N 1
ATOM 756 C CA . SER A 1 95 ? 18.324 -9.785 -13.928 1.00 96.44 95 SER A CA 1
ATOM 757 C C . SER A 1 95 ? 18.912 -10.282 -15.255 1.00 96.44 95 SER A C 1
ATOM 759 O O . SER A 1 95 ? 20.064 -10.724 -15.300 1.00 96.44 95 SER A O 1
ATOM 761 N N . ASN A 1 96 ? 18.152 -10.205 -16.354 1.00 96.75 96 ASN A N 1
ATOM 762 C CA . ASN A 1 96 ? 18.610 -10.572 -17.689 1.00 96.75 96 ASN A CA 1
ATOM 763 C C . ASN A 1 96 ? 19.154 -9.353 -18.447 1.00 96.75 96 ASN A C 1
ATOM 765 O O . ASN A 1 96 ? 18.430 -8.653 -19.154 1.00 96.75 96 ASN A O 1
ATOM 769 N N . LYS A 1 97 ? 20.473 -9.162 -18.373 1.00 95.12 97 LYS A N 1
ATOM 770 C CA . LYS A 1 97 ? 21.166 -8.038 -19.017 1.00 95.12 97 LYS A CA 1
ATOM 771 C C . LYS A 1 97 ? 20.891 -7.913 -20.524 1.00 95.12 97 LYS A C 1
ATOM 773 O O . LYS A 1 97 ? 20.718 -6.801 -21.005 1.00 95.12 97 LY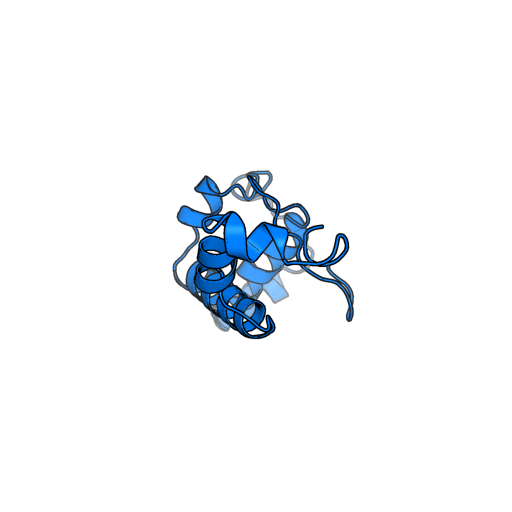S A O 1
ATOM 778 N N . GLU A 1 98 ? 20.820 -9.021 -21.265 1.00 96.62 98 GLU A N 1
ATOM 779 C CA . GLU A 1 98 ? 20.565 -8.975 -22.714 1.00 96.62 98 GLU A CA 1
ATOM 780 C C . GLU A 1 98 ? 19.133 -8.517 -23.022 1.00 96.62 98 GLU A C 1
ATOM 782 O O . GLU A 1 98 ? 18.908 -7.745 -23.954 1.00 96.62 98 GLU A O 1
ATOM 787 N N . ALA A 1 99 ? 18.155 -8.992 -22.246 1.00 95.00 99 ALA A N 1
ATOM 788 C CA . ALA A 1 99 ? 16.768 -8.563 -22.389 1.00 95.00 99 ALA A CA 1
ATOM 789 C C . ALA A 1 99 ? 16.603 -7.088 -21.994 1.00 95.00 99 ALA A C 1
ATOM 791 O O . ALA A 1 99 ? 15.969 -6.330 -22.724 1.00 95.00 99 ALA A O 1
ATOM 792 N N . TYR A 1 100 ? 17.236 -6.672 -20.897 1.00 95.81 100 TYR A N 1
ATOM 793 C CA . TYR A 1 100 ? 17.209 -5.295 -20.416 1.00 95.81 100 TYR A CA 1
ATOM 794 C C . TYR A 1 100 ? 17.847 -4.305 -21.405 1.00 95.81 100 TYR A C 1
ATOM 796 O O . TYR A 1 100 ? 17.277 -3.254 -21.693 1.00 95.81 100 TYR A O 1
ATOM 804 N N . GLU A 1 101 ? 18.995 -4.644 -22.002 1.00 96.00 101 GLU A N 1
ATOM 805 C CA . GLU A 1 101 ? 19.675 -3.789 -22.990 1.00 96.00 101 GLU A CA 1
ATOM 806 C C . GLU A 1 101 ? 18.869 -3.589 -24.286 1.00 96.00 101 GLU A C 1
ATOM 808 O O . GLU A 1 101 ? 19.108 -2.620 -25.010 1.00 96.00 101 GLU A O 1
ATOM 813 N N . LYS A 1 102 ? 17.899 -4.467 -24.577 1.00 97.00 102 LYS A N 1
ATOM 814 C CA . LYS A 1 102 ? 16.980 -4.322 -25.720 1.00 97.00 102 LYS A CA 1
ATOM 815 C C . LYS A 1 102 ? 15.831 -3.345 -25.452 1.00 97.00 102 LYS A C 1
ATOM 817 O O . LYS A 1 102 ? 15.181 -2.929 -26.411 1.00 97.00 102 LYS A O 1
ATOM 822 N N . LEU A 1 103 ? 15.584 -2.979 -24.193 1.00 97.19 103 LEU A N 1
ATOM 823 C CA . LEU A 1 103 ? 14.586 -1.976 -23.824 1.00 97.19 103 LEU A CA 1
ATOM 824 C C . LEU A 1 103 ? 15.021 -0.582 -24.285 1.00 97.19 103 LEU A C 1
ATOM 826 O O . LEU A 1 103 ? 16.208 -0.244 -24.311 1.00 97.19 103 LEU A O 1
ATOM 830 N N . SER A 1 104 ? 14.057 0.268 -24.618 1.00 97.00 104 SER A N 1
ATOM 831 C CA . SER A 1 104 ? 14.325 1.682 -24.860 1.00 97.00 104 SER A CA 1
ATOM 832 C C . SER A 1 104 ? 14.743 2.391 -23.569 1.00 97.00 104 SER A C 1
ATOM 834 O O . SER A 1 104 ? 14.424 1.968 -22.462 1.00 97.00 104 SER A O 1
ATOM 836 N N . ARG A 1 105 ? 15.387 3.559 -23.695 1.00 95.56 105 ARG A N 1
ATOM 837 C CA . ARG A 1 105 ? 15.776 4.371 -22.526 1.00 95.56 105 ARG A CA 1
ATOM 838 C C . ARG A 1 105 ? 14.612 4.717 -21.591 1.00 95.56 105 ARG A C 1
ATOM 840 O O . ARG A 1 105 ? 14.864 4.952 -20.422 1.00 95.56 105 ARG A O 1
ATOM 847 N N . ARG A 1 106 ? 13.379 4.803 -22.107 1.00 96.56 106 ARG A N 1
ATOM 848 C CA . ARG A 1 106 ? 12.185 5.103 -21.298 1.00 96.56 106 ARG A CA 1
ATOM 849 C C . ARG A 1 106 ? 11.639 3.880 -20.566 1.00 96.56 106 ARG A C 1
ATOM 851 O O . ARG A 1 106 ? 10.975 4.058 -19.568 1.00 96.56 106 ARG A O 1
ATOM 858 N N . GLU A 1 107 ? 11.880 2.678 -21.079 1.00 94.19 107 GLU A N 1
ATOM 859 C CA . GLU A 1 107 ? 11.480 1.421 -20.429 1.00 94.19 107 GLU A CA 1
ATOM 860 C C . GLU A 1 107 ? 12.503 0.974 -19.371 1.00 94.19 107 GLU A C 1
ATOM 862 O O . GLU A 1 107 ? 12.199 0.127 -18.543 1.00 94.19 107 GLU A O 1
ATOM 867 N N . GLN A 1 108 ? 13.717 1.534 -19.407 1.00 93.06 108 GLN A N 1
ATOM 868 C CA . GLN A 1 108 ? 14.780 1.322 -18.416 1.00 93.06 108 GLN A CA 1
ATOM 869 C C . GLN A 1 108 ? 14.740 2.312 -17.233 1.00 93.06 108 GLN A C 1
ATOM 871 O O . GLN A 1 108 ? 15.519 2.155 -16.295 1.00 93.06 108 GLN A O 1
ATOM 876 N N . GLN A 1 109 ? 13.930 3.373 -17.316 1.00 75.12 109 GLN A N 1
ATOM 877 C CA . GLN A 1 109 ? 13.782 4.416 -16.288 1.00 75.12 109 GLN A CA 1
ATOM 878 C C . GLN A 1 109 ? 12.497 4.200 -15.505 1.00 75.12 109 GLN A C 1
ATOM 880 O O . GLN A 1 109 ? 12.539 4.447 -14.282 1.00 75.12 109 GLN A O 1
#

Sequence (109 aa):
MVGEEGAFVLGWDEVLTEEELSVTLKVLSMSEEEFKEYKEQDGWEDDSEEEENSTLSNEALSRLKTPCKKLLHDSVLLTLESYRSDLKADQDLLSNKEAYEKLSRREQQ

Secondary structure (DSSP, 8-state):
---TT----B-SSBBSSHHHHHHHHHHHTS-HHHHHHHHHTTT-----TTSS----BHHHHHTS-HHHHHHHHHHHHHHHTTSSS-HHHHHHHHH-HHHHHTS-TTT--

Radius of gyration: 19.32 Å; chains: 1; bounding box: 41×27×53 Å

Organism: NCBI:txid390723

InterPro domains:
  IPR015353 Rubisco LSMT, substrate-binding domain [PF09273] (4-105)
  IPR036464 Rubisco LSMT, substrate-binding domain superfamily [G3DSA:3.90.1420.10] (1-109)

pLDDT: mean 87.47, std 14.44, range [44.66, 98.0]

Foldseek 3Di:
DADPPGDWAADPFFTPNFVVLVVVLVQVQDDPVRNVVVVVCVPPDPPPPPPPDDTRTPVVLVVDDPSSVVVVVVVVVVVQVVDPDHPVVVVVCVVDPVNVVPDDPVVND